Protein AF-A0A101U5H4-F1 (afdb_monomer_lite)

pLDDT: mean 86.36, std 14.33, range [46.84, 98.69]

Sequence (174 aa):
MNPDPKADEWEQALARAGLIAAADQPPALCTEAHWDYVGIRGVLAVVLQALAQQTGRTPEDVPLEVLQRHCERGPGHVRDLAVVLVGDSLAYSLDTDPAAPVPAAGDPARATWLWLTRLWPPEPPDDVDGLPPSRPRPRWDGMPRGIARGNPGAAVDLLPLSAADAATAAMNAM

Organism: NCBI:txid661399

Radius of gyration: 16.68 Å; chains: 1; bounding box: 46×33×50 Å

Foldseek 3Di:
DDPDVVVVLLVVLLVVLLVLLVLPDDPVQSDPQALLNLLLSLLSSLLLSLVCVVVVHGSVPQQLVNSLVQLVVALVSSLVSNCVQQNNVLSPDQDDEPPHDQDPPPRVNSSSSSQQRYFFAFDDPCDPVNDDDPDDCCTSNVHDYDFPPRHRGGSSRGCSNVSSVSSVSVVVVD

Structure (mmCIF, N/CA/C/O backbone):
data_AF-A0A101U5H4-F1
#
_entry.id   AF-A0A101U5H4-F1
#
loop_
_atom_site.group_PDB
_atom_site.id
_atom_site.type_symbol
_atom_site.label_atom_id
_atom_site.label_alt_id
_atom_site.label_comp_id
_atom_site.label_asym_id
_atom_site.label_entity_id
_atom_site.label_seq_id
_atom_site.pdbx_PDB_ins_code
_atom_site.Cartn_x
_atom_site.Cartn_y
_atom_site.Cartn_z
_atom_site.occupancy
_atom_site.B_iso_or_equiv
_atom_site.auth_seq_id
_atom_site.auth_comp_id
_atom_site.auth_asym_id
_atom_site.auth_atom_id
_atom_site.pdbx_PDB_model_num
ATOM 1 N N . MET A 1 1 ? -22.082 20.546 -2.844 1.00 46.84 1 MET A N 1
ATOM 2 C CA . MET A 1 1 ? -21.803 19.171 -3.295 1.00 46.84 1 MET A CA 1
ATOM 3 C C . MET A 1 1 ? -21.091 18.521 -2.131 1.00 46.84 1 MET A C 1
ATOM 5 O O . MET A 1 1 ? -20.026 19.006 -1.781 1.00 46.84 1 MET A O 1
ATOM 9 N N . ASN A 1 2 ? -21.742 17.592 -1.430 1.00 53.19 2 ASN A N 1
ATOM 10 C CA . ASN A 1 2 ? -21.077 16.893 -0.330 1.00 53.19 2 ASN A CA 1
ATOM 11 C C . ASN A 1 2 ? -20.027 15.958 -0.942 1.00 53.19 2 ASN A C 1
ATOM 13 O O . ASN A 1 2 ? -20.337 15.353 -1.974 1.00 53.19 2 ASN A O 1
ATOM 17 N N . PRO A 1 3 ? -18.814 15.884 -0.374 1.00 59.16 3 PRO A N 1
ATOM 18 C CA . PRO A 1 3 ? -17.837 14.895 -0.804 1.00 59.16 3 PRO A CA 1
ATOM 19 C C . PRO A 1 3 ? -18.420 13.486 -0.637 1.00 59.16 3 PRO A C 1
ATOM 21 O O . PRO A 1 3 ? -19.275 13.250 0.224 1.00 59.16 3 PRO A O 1
ATOM 24 N N . ASP A 1 4 ? -18.024 12.573 -1.524 1.00 70.06 4 ASP A N 1
ATOM 25 C CA . ASP A 1 4 ? -18.369 11.161 -1.386 1.00 70.06 4 ASP A CA 1
ATOM 26 C C . ASP A 1 4 ? -17.630 10.630 -0.147 1.00 70.06 4 ASP A C 1
ATOM 28 O O . ASP A 1 4 ? -16.399 10.642 -0.149 1.00 70.06 4 ASP A O 1
ATOM 32 N N . PRO A 1 5 ? -18.329 10.169 0.905 1.00 69.81 5 PRO A N 1
ATOM 33 C CA . PRO A 1 5 ? -17.686 9.710 2.136 1.00 69.81 5 PRO A CA 1
ATOM 34 C C . PRO A 1 5 ? -16.653 8.600 1.895 1.00 69.81 5 PRO A C 1
ATOM 36 O O . PRO A 1 5 ? -15.691 8.485 2.646 1.00 69.81 5 PRO A O 1
ATOM 39 N N . LYS A 1 6 ? -16.790 7.818 0.815 1.00 72.56 6 LYS A N 1
ATOM 40 C CA . LYS A 1 6 ? -15.790 6.807 0.442 1.00 72.56 6 LYS A CA 1
ATOM 41 C C . LYS A 1 6 ? -14.492 7.408 -0.096 1.00 72.56 6 LYS A C 1
ATOM 43 O O . LYS A 1 6 ? -13.433 6.809 0.082 1.00 72.56 6 LYS A O 1
ATOM 48 N N . ALA A 1 7 ? -14.570 8.552 -0.775 1.00 75.25 7 ALA A N 1
ATOM 49 C CA . ALA A 1 7 ? -13.388 9.264 -1.248 1.00 75.25 7 ALA A CA 1
ATOM 50 C C . ALA A 1 7 ? -12.599 9.821 -0.055 1.00 75.25 7 ALA A C 1
ATOM 52 O O . ALA A 1 7 ? -11.389 9.617 0.017 1.00 75.25 7 ALA A O 1
ATOM 53 N N . ASP A 1 8 ? -13.303 10.403 0.919 1.00 85.44 8 ASP A N 1
ATOM 54 C CA . ASP A 1 8 ? -12.698 10.945 2.139 1.00 85.44 8 ASP A CA 1
ATOM 55 C C . ASP A 1 8 ? -12.015 9.845 2.978 1.00 85.44 8 ASP A C 1
ATOM 57 O O . ASP A 1 8 ? -10.902 10.034 3.468 1.00 85.44 8 ASP A O 1
ATOM 61 N N . GLU A 1 9 ? -12.634 8.666 3.112 1.00 91.50 9 GLU A N 1
ATOM 62 C CA . GLU A 1 9 ? -12.026 7.519 3.807 1.00 91.50 9 GLU A CA 1
ATOM 63 C C . GLU A 1 9 ? -10.749 7.024 3.112 1.00 91.50 9 GLU A C 1
ATOM 65 O O . GLU A 1 9 ? -9.736 6.773 3.765 1.00 91.50 9 GLU A O 1
ATOM 70 N N . TRP A 1 10 ? -10.758 6.911 1.782 1.00 94.94 10 TRP A N 1
ATOM 71 C CA . TRP A 1 10 ? -9.568 6.485 1.047 1.00 94.94 10 TRP A CA 1
ATOM 72 C C . TRP A 1 10 ? -8.416 7.492 1.171 1.00 94.94 10 TRP A C 1
ATOM 74 O O . TRP A 1 10 ? -7.258 7.097 1.333 1.00 94.94 10 TRP A O 1
ATOM 84 N N . GLU A 1 11 ? -8.717 8.791 1.139 1.00 94.69 11 GLU A N 1
ATOM 85 C CA . GLU A 1 11 ? -7.726 9.841 1.380 1.00 94.69 11 GLU A CA 1
ATOM 86 C C . GLU A 1 11 ? -7.121 9.739 2.788 1.00 94.69 11 GLU A C 1
ATOM 88 O O . GLU A 1 11 ? -5.899 9.823 2.928 1.00 94.69 11 GLU A O 1
ATOM 93 N N . GLN A 1 12 ? -7.934 9.458 3.814 1.00 95.69 12 GLN A N 1
ATOM 94 C CA . GLN A 1 12 ? -7.447 9.198 5.177 1.00 95.69 12 GLN A CA 1
ATOM 95 C C . GLN A 1 12 ? -6.540 7.965 5.234 1.00 95.69 12 GLN A C 1
ATOM 97 O O . GLN A 1 12 ? -5.462 8.015 5.833 1.00 95.69 12 GLN A O 1
ATOM 102 N N . ALA A 1 13 ? -6.928 6.866 4.578 1.00 97.62 13 ALA A N 1
ATOM 103 C CA . ALA A 1 13 ? -6.110 5.659 4.507 1.00 97.62 13 ALA A CA 1
ATOM 104 C C . ALA A 1 13 ? -4.748 5.937 3.850 1.00 97.62 13 ALA A C 1
ATOM 106 O O . ALA A 1 13 ? -3.717 5.521 4.380 1.00 97.62 13 ALA A O 1
ATOM 107 N N . LEU A 1 14 ? -4.721 6.682 2.738 1.00 97.19 14 LEU A N 1
ATOM 108 C CA . LEU A 1 14 ? -3.481 7.065 2.057 1.00 97.19 14 LEU A CA 1
ATOM 109 C C . LEU A 1 14 ? -2.618 8.024 2.879 1.00 97.19 14 LEU A C 1
ATOM 111 O O . LEU A 1 14 ? -1.394 7.871 2.886 1.00 97.19 14 LEU A O 1
ATOM 115 N N . ALA A 1 15 ? -3.225 9.007 3.547 1.00 96.81 15 ALA A N 1
ATOM 116 C CA . ALA A 1 15 ? -2.513 9.959 4.392 1.00 96.81 15 ALA A CA 1
ATOM 117 C C . ALA A 1 15 ? -1.851 9.240 5.572 1.00 96.81 15 ALA A C 1
ATOM 119 O O . ALA A 1 15 ? -0.646 9.381 5.796 1.00 96.81 15 ALA A O 1
ATOM 120 N N . ARG A 1 16 ? -2.609 8.385 6.269 1.00 97.94 16 ARG A N 1
ATOM 121 C CA . ARG A 1 16 ? -2.087 7.575 7.370 1.00 97.94 16 ARG A CA 1
ATOM 122 C C . ARG A 1 16 ? -1.011 6.600 6.905 1.00 97.94 16 ARG A C 1
ATOM 124 O O . ARG A 1 16 ? 0.030 6.489 7.547 1.00 97.94 16 ARG A O 1
ATOM 131 N N . ALA A 1 17 ? -1.227 5.929 5.777 1.00 98.44 17 ALA A N 1
ATOM 132 C CA . ALA A 1 17 ? -0.225 5.061 5.175 1.00 98.44 17 ALA A CA 1
ATOM 133 C C . ALA A 1 17 ? 1.072 5.810 4.844 1.00 98.44 17 ALA A C 1
ATOM 135 O O . ALA A 1 17 ? 2.147 5.246 5.008 1.00 98.44 17 ALA A O 1
ATOM 136 N N . GLY A 1 18 ? 0.988 7.073 4.411 1.00 98.00 18 GLY A N 1
ATOM 137 C CA . GLY A 1 18 ? 2.159 7.915 4.154 1.00 98.00 18 GLY A CA 1
ATOM 138 C C . GLY A 1 18 ? 2.968 8.194 5.420 1.00 98.00 18 GLY A C 1
ATOM 139 O O . GLY A 1 18 ? 4.188 8.047 5.406 1.00 98.00 18 GLY A O 1
ATOM 140 N N . LEU A 1 19 ? 2.294 8.515 6.529 1.00 97.69 19 LEU A N 1
ATOM 141 C CA . LEU A 1 19 ? 2.945 8.703 7.831 1.00 97.69 19 LEU A CA 1
ATOM 142 C C . LEU A 1 19 ? 3.649 7.425 8.307 1.00 97.69 19 LEU A C 1
ATOM 144 O O . LEU A 1 19 ? 4.780 7.489 8.779 1.00 97.69 19 LEU A O 1
ATOM 148 N N . ILE A 1 20 ? 3.000 6.268 8.145 1.00 98.38 20 ILE A N 1
ATOM 149 C CA . ILE A 1 20 ? 3.560 4.970 8.543 1.00 98.38 20 ILE A CA 1
ATOM 150 C C . ILE A 1 20 ? 4.740 4.585 7.642 1.00 98.38 20 ILE A C 1
ATOM 152 O O . ILE A 1 20 ? 5.799 4.228 8.145 1.00 98.38 20 ILE A O 1
ATOM 156 N N . ALA A 1 21 ? 4.597 4.703 6.318 1.00 97.81 21 ALA A N 1
ATOM 157 C CA . ALA A 1 21 ? 5.663 4.404 5.360 1.00 97.81 21 ALA A CA 1
ATOM 158 C C . ALA A 1 21 ? 6.914 5.265 5.595 1.00 97.81 21 ALA A C 1
ATOM 160 O O . ALA A 1 21 ? 8.036 4.785 5.445 1.00 97.81 21 ALA A O 1
ATOM 161 N N . ALA A 1 22 ? 6.727 6.528 5.987 1.00 97.06 22 ALA A N 1
ATOM 162 C CA . ALA A 1 22 ? 7.824 7.443 6.275 1.00 97.06 22 ALA A CA 1
ATOM 163 C C . ALA A 1 22 ? 8.597 7.104 7.563 1.00 97.06 22 ALA A C 1
ATOM 165 O O . ALA A 1 22 ? 9.711 7.594 7.727 1.00 97.06 22 ALA A O 1
ATOM 166 N N . ALA A 1 23 ? 8.048 6.281 8.466 1.00 96.56 23 ALA A N 1
ATOM 167 C CA . ALA A 1 23 ? 8.693 5.957 9.741 1.00 96.56 23 ALA A CA 1
ATOM 168 C C . ALA A 1 23 ? 9.973 5.113 9.583 1.00 96.56 23 ALA A C 1
ATOM 170 O O . ALA A 1 23 ? 10.867 5.203 10.421 1.00 96.56 23 ALA A O 1
ATOM 171 N N . ASP A 1 24 ? 10.072 4.324 8.510 1.00 92.31 24 ASP A N 1
ATOM 172 C CA . ASP A 1 24 ? 11.206 3.426 8.232 1.00 92.31 24 ASP A CA 1
ATOM 173 C C . ASP A 1 24 ? 12.111 3.929 7.090 1.00 92.31 24 ASP A C 1
ATOM 175 O O . ASP A 1 24 ? 13.060 3.265 6.677 1.00 92.31 24 ASP A O 1
ATOM 179 N N . GLN A 1 25 ? 11.842 5.124 6.550 1.00 89.69 25 GLN A N 1
ATOM 180 C CA . GLN A 1 25 ? 12.557 5.649 5.386 1.00 89.69 25 GLN A CA 1
ATOM 181 C C . GLN A 1 25 ? 13.200 7.020 5.643 1.00 89.69 25 GLN A C 1
ATOM 183 O O . GLN A 1 25 ? 12.625 7.876 6.315 1.00 89.69 25 GLN A O 1
ATOM 188 N N . PRO A 1 26 ? 14.388 7.293 5.065 1.00 92.06 26 PRO A N 1
ATOM 189 C CA . PRO A 1 26 ? 14.948 8.638 5.040 1.00 92.06 26 PRO A CA 1
ATOM 190 C C . PRO A 1 26 ? 13.981 9.631 4.372 1.00 92.06 26 PRO A C 1
ATOM 192 O O . PRO A 1 26 ? 13.470 9.321 3.294 1.00 92.06 26 PRO A O 1
ATOM 195 N N . PRO A 1 27 ? 13.817 10.867 4.890 1.00 92.56 27 PRO A N 1
ATOM 196 C CA . PRO A 1 27 ? 12.873 11.844 4.332 1.00 92.56 27 PRO A CA 1
ATOM 197 C C . PRO A 1 27 ? 13.044 12.133 2.832 1.00 92.56 27 PRO A C 1
ATOM 199 O O . PRO A 1 27 ? 12.075 12.441 2.146 1.00 92.56 27 PRO A O 1
ATOM 202 N N . ALA A 1 28 ? 14.267 12.012 2.303 1.00 91.38 28 ALA A N 1
ATOM 203 C CA . ALA A 1 28 ? 14.554 12.202 0.880 1.00 91.38 28 ALA A CA 1
ATOM 204 C C . ALA A 1 28 ? 13.908 11.138 -0.033 1.00 91.38 28 ALA A C 1
ATOM 206 O O . ALA A 1 28 ? 13.719 11.398 -1.221 1.00 91.38 28 ALA A O 1
ATOM 207 N N . LEU A 1 29 ? 13.585 9.959 0.510 1.00 91.50 29 LEU A N 1
ATOM 208 C CA . LEU A 1 29 ? 12.941 8.859 -0.212 1.00 91.50 29 LEU A CA 1
ATOM 209 C C . LEU A 1 29 ? 11.410 8.878 -0.073 1.00 91.50 29 LEU A C 1
ATOM 211 O O . LEU A 1 29 ? 10.728 8.255 -0.879 1.00 91.50 29 LEU A O 1
ATOM 215 N N . CYS A 1 30 ? 10.863 9.637 0.882 1.00 94.25 30 CYS A N 1
ATOM 216 C CA . CYS A 1 30 ? 9.427 9.722 1.164 1.00 94.25 30 CYS A CA 1
ATOM 217 C C . CYS A 1 30 ? 8.681 10.624 0.164 1.00 94.25 30 CYS A C 1
ATOM 219 O O . CYS A 1 30 ? 8.091 11.640 0.540 1.00 94.25 30 CYS A O 1
ATOM 221 N N . THR A 1 31 ? 8.750 10.308 -1.131 1.00 94.12 31 THR A N 1
ATOM 222 C CA . THR A 1 31 ? 8.158 11.124 -2.200 1.00 94.12 31 THR A CA 1
ATOM 223 C C . THR A 1 31 ? 7.476 10.274 -3.268 1.00 94.12 31 THR A C 1
ATOM 225 O O . THR A 1 31 ? 7.873 9.142 -3.529 1.00 94.12 31 THR A O 1
ATOM 228 N N . GLU A 1 32 ? 6.501 10.859 -3.973 1.00 92.56 32 GLU A N 1
ATOM 229 C CA . GLU A 1 32 ? 5.822 10.225 -5.122 1.00 92.56 32 GLU A CA 1
ATOM 230 C C . GLU A 1 32 ? 6.750 9.970 -6.326 1.00 92.56 32 GLU A C 1
ATOM 232 O O . GLU A 1 32 ? 6.327 9.419 -7.337 1.00 92.56 32 GLU A O 1
ATOM 237 N N . ALA A 1 33 ? 8.020 10.377 -6.235 1.00 91.56 33 ALA A N 1
ATOM 238 C CA . ALA A 1 33 ? 9.042 10.052 -7.219 1.00 91.56 33 ALA A CA 1
ATOM 239 C C . ALA A 1 33 ? 9.754 8.723 -6.917 1.00 91.56 33 ALA A C 1
ATOM 241 O O . ALA A 1 33 ? 10.512 8.264 -7.763 1.00 91.56 33 ALA A O 1
ATOM 242 N N . HIS A 1 34 ? 9.548 8.102 -5.750 1.00 92.31 34 HIS A N 1
ATOM 243 C CA . HIS A 1 34 ? 10.225 6.864 -5.359 1.00 92.31 34 HIS A CA 1
ATOM 244 C C . HIS A 1 34 ? 9.269 5.675 -5.346 1.00 92.31 34 HIS A C 1
ATOM 246 O O . HIS A 1 34 ? 8.281 5.656 -4.613 1.00 92.31 34 HIS A O 1
ATOM 252 N N . TRP A 1 35 ? 9.618 4.637 -6.106 1.00 93.88 35 TRP A N 1
ATOM 253 C CA . TRP A 1 35 ? 8.772 3.458 -6.274 1.00 93.88 35 TRP A CA 1
ATOM 254 C C . TRP A 1 35 ? 8.541 2.724 -4.951 1.00 93.88 35 TRP A C 1
ATOM 256 O O . TRP A 1 35 ? 7.419 2.317 -4.665 1.00 93.88 35 TRP A O 1
ATOM 266 N N . ASP A 1 36 ? 9.590 2.585 -4.131 1.00 95.00 36 ASP A N 1
ATOM 267 C CA . ASP A 1 36 ? 9.515 1.869 -2.852 1.00 95.00 36 ASP A CA 1
ATOM 268 C C . ASP A 1 36 ? 8.528 2.556 -1.897 1.00 95.00 36 ASP A C 1
ATOM 270 O O . ASP A 1 36 ? 7.673 1.895 -1.310 1.00 95.00 36 ASP A O 1
ATOM 274 N N . TYR A 1 37 ? 8.597 3.888 -1.791 1.00 96.56 37 TYR A N 1
ATOM 275 C CA . TYR A 1 37 ? 7.684 4.674 -0.962 1.00 96.56 37 TYR A CA 1
ATOM 276 C C . TYR A 1 37 ? 6.241 4.577 -1.465 1.00 96.56 37 TYR A C 1
ATOM 278 O O . TYR A 1 37 ? 5.342 4.256 -0.689 1.00 96.56 37 TYR A O 1
ATOM 286 N N . VAL A 1 38 ? 6.018 4.791 -2.768 1.00 96.19 38 VAL A N 1
ATOM 287 C CA . VAL A 1 38 ? 4.683 4.694 -3.385 1.00 96.19 38 VAL A CA 1
ATOM 288 C C . VAL A 1 38 ? 4.089 3.299 -3.181 1.00 96.19 38 VAL A C 1
ATOM 290 O O . VAL A 1 38 ? 2.919 3.170 -2.818 1.00 96.19 38 VAL A O 1
ATOM 293 N N . GLY A 1 39 ? 4.894 2.250 -3.354 1.00 96.31 39 GLY A N 1
ATOM 294 C CA . GLY A 1 39 ? 4.452 0.872 -3.191 1.00 96.31 39 GLY A CA 1
ATOM 295 C C . GLY A 1 39 ? 4.151 0.488 -1.745 1.00 96.31 39 GLY A C 1
ATOM 296 O O . GLY A 1 39 ? 3.090 -0.080 -1.491 1.00 96.31 39 GLY A O 1
ATOM 297 N N . ILE A 1 40 ? 5.019 0.835 -0.790 1.00 98.25 40 ILE A N 1
ATOM 298 C CA . ILE A 1 40 ? 4.781 0.565 0.638 1.00 98.25 40 ILE A CA 1
ATOM 299 C C . ILE A 1 40 ? 3.545 1.333 1.116 1.00 98.25 40 ILE A C 1
ATOM 301 O O . ILE A 1 40 ? 2.644 0.737 1.710 1.00 98.25 40 ILE A O 1
ATOM 305 N N . ARG A 1 41 ? 3.443 2.627 0.782 1.00 98.25 41 ARG A N 1
ATOM 306 C CA . ARG A 1 41 ? 2.272 3.460 1.087 1.00 98.25 41 ARG A CA 1
ATOM 307 C C . ARG A 1 41 ? 0.993 2.879 0.484 1.00 98.25 41 ARG A C 1
ATOM 309 O O . ARG A 1 41 ? -0.026 2.813 1.164 1.00 98.25 41 ARG A O 1
ATOM 316 N N . GLY A 1 42 ? 1.038 2.421 -0.765 1.00 97.88 42 GLY A N 1
ATOM 317 C CA . GLY A 1 42 ? -0.105 1.794 -1.424 1.00 97.88 42 GLY A CA 1
ATOM 318 C C . GLY A 1 42 ? -0.559 0.506 -0.731 1.00 97.88 42 GLY A C 1
ATOM 319 O O . GLY A 1 42 ? -1.752 0.345 -0.474 1.00 97.88 42 GLY A O 1
ATOM 320 N N . VAL A 1 43 ? 0.372 -0.395 -0.389 1.00 98.38 43 VAL A N 1
ATOM 321 C CA . VAL A 1 43 ? 0.056 -1.639 0.340 1.00 98.38 43 VAL A CA 1
ATOM 322 C C . VAL A 1 43 ? -0.572 -1.327 1.698 1.00 98.38 43 VAL A C 1
ATOM 324 O O . VAL A 1 43 ? -1.621 -1.880 2.027 1.00 98.38 43 VAL A O 1
ATOM 327 N N . LEU A 1 44 ? 0.022 -0.407 2.462 1.00 98.69 44 LEU A N 1
ATOM 328 C CA . LEU A 1 44 ? -0.505 0.017 3.759 1.00 98.69 44 LEU A CA 1
ATOM 329 C C . LEU A 1 44 ? -1.916 0.604 3.635 1.00 98.69 44 LEU A C 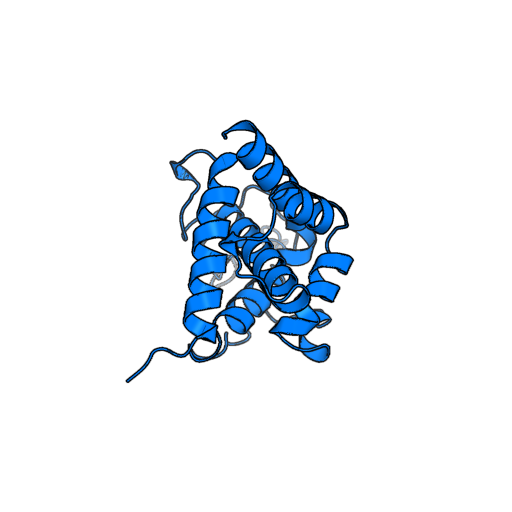1
ATOM 331 O O . LEU A 1 44 ? -2.789 0.239 4.416 1.00 98.69 44 LEU A O 1
ATOM 335 N N . ALA A 1 45 ? -2.163 1.461 2.640 1.00 98.50 45 ALA A N 1
ATOM 336 C CA . ALA A 1 45 ? -3.473 2.075 2.422 1.00 98.50 45 ALA A CA 1
ATOM 337 C C . ALA A 1 45 ? -4.558 1.036 2.100 1.00 98.50 45 ALA A C 1
ATOM 339 O O . ALA A 1 45 ? -5.655 1.101 2.652 1.00 98.50 45 ALA A O 1
ATOM 340 N N . VAL A 1 46 ? -4.243 0.039 1.265 1.00 98.31 46 VAL A N 1
ATOM 341 C CA . VAL A 1 46 ? -5.157 -1.074 0.956 1.00 98.31 46 VAL A CA 1
ATOM 342 C C . VAL A 1 46 ? -5.505 -1.861 2.217 1.00 98.31 46 VAL A C 1
ATOM 344 O O . VAL A 1 46 ? -6.681 -2.103 2.483 1.00 98.31 46 VAL A O 1
ATOM 347 N N . VAL A 1 47 ? -4.502 -2.239 3.015 1.00 98.50 47 VAL A N 1
ATOM 348 C CA . VAL A 1 47 ? -4.730 -3.017 4.242 1.00 98.50 47 VAL A CA 1
ATOM 349 C C . VAL A 1 47 ? -5.513 -2.196 5.269 1.00 98.50 47 VAL A C 1
ATOM 351 O O . VAL A 1 47 ? -6.490 -2.698 5.820 1.00 98.50 47 VAL A O 1
ATOM 354 N N . LEU A 1 48 ? -5.151 -0.928 5.488 1.00 98.50 48 LEU A N 1
ATOM 355 C CA . LEU A 1 48 ? -5.869 -0.015 6.382 1.00 98.50 48 LEU A CA 1
ATOM 356 C C . LEU A 1 48 ? -7.341 0.121 5.990 1.00 98.50 48 LEU A C 1
ATOM 358 O O . LEU A 1 48 ? -8.213 -0.096 6.830 1.00 98.50 48 LEU A O 1
ATOM 362 N N . GLN A 1 49 ? -7.620 0.432 4.723 1.00 97.81 49 GLN A N 1
ATOM 363 C CA . GLN A 1 49 ? -8.987 0.629 4.250 1.00 97.81 49 GLN A CA 1
ATOM 364 C C . GLN A 1 49 ? -9.807 -0.665 4.333 1.00 97.81 49 GLN A C 1
ATOM 366 O O . GLN A 1 49 ? -10.957 -0.642 4.770 1.00 97.81 49 GLN A O 1
ATOM 371 N N . ALA A 1 50 ? -9.226 -1.808 3.959 1.00 97.25 50 ALA A N 1
ATOM 372 C CA . ALA A 1 50 ? -9.913 -3.093 4.051 1.00 97.25 50 ALA A CA 1
ATOM 373 C C . ALA A 1 50 ? -10.266 -3.448 5.506 1.00 97.25 50 ALA A C 1
ATOM 375 O O . ALA A 1 50 ? -11.393 -3.857 5.787 1.00 97.25 50 ALA A O 1
ATOM 376 N N . LEU A 1 51 ? -9.337 -3.247 6.446 1.00 97.75 51 LEU A N 1
ATOM 377 C CA . LEU A 1 51 ? -9.574 -3.499 7.870 1.00 97.75 51 LEU A CA 1
ATOM 378 C C . LEU A 1 51 ? -10.602 -2.532 8.466 1.00 97.75 51 LEU A C 1
ATOM 380 O O . LEU A 1 51 ? -11.461 -2.958 9.241 1.00 97.75 51 LEU A O 1
ATOM 384 N N . ALA A 1 52 ? -10.545 -1.255 8.086 1.00 96.75 52 ALA A N 1
ATOM 385 C CA . ALA A 1 52 ? -11.521 -0.243 8.475 1.00 96.75 52 ALA A CA 1
ATOM 386 C C . ALA A 1 52 ? -12.941 -0.675 8.069 1.00 96.75 52 ALA A C 1
ATOM 388 O O . ALA A 1 52 ? -13.825 -0.783 8.921 1.00 96.75 52 ALA A O 1
ATOM 389 N N . GLN A 1 53 ? -13.133 -1.074 6.806 1.00 95.38 53 GLN A N 1
ATOM 390 C CA . GLN A 1 53 ? -14.429 -1.541 6.306 1.00 95.38 53 GLN A CA 1
ATOM 391 C C . GLN A 1 53 ? -14.901 -2.840 6.971 1.00 95.38 53 GLN A C 1
ATOM 393 O O . GLN A 1 53 ? -16.066 -2.946 7.350 1.00 95.38 53 GLN A O 1
ATOM 398 N N . GLN A 1 54 ? -14.011 -3.817 7.171 1.00 95.06 54 GLN A N 1
ATOM 399 C CA . GLN A 1 54 ? -14.357 -5.088 7.823 1.00 95.06 54 GLN A CA 1
ATOM 400 C C . GLN A 1 54 ? -14.758 -4.922 9.293 1.00 95.06 54 GLN A C 1
ATOM 402 O O . GLN A 1 54 ? -15.537 -5.720 9.815 1.00 95.06 54 GLN A O 1
ATOM 407 N N . THR A 1 55 ? -14.222 -3.907 9.972 1.00 94.12 55 THR A N 1
ATOM 408 C CA . THR A 1 55 ? -14.455 -3.677 11.405 1.00 94.12 55 THR A CA 1
ATOM 409 C C . THR A 1 55 ? -15.434 -2.541 11.697 1.00 94.12 55 THR A C 1
ATOM 411 O O . THR A 1 55 ? -15.733 -2.299 12.867 1.00 94.12 55 THR A O 1
ATOM 414 N N . GLY A 1 56 ? -15.951 -1.862 10.666 1.00 93.25 56 GLY A N 1
ATOM 415 C CA . GLY A 1 56 ? -16.824 -0.695 10.821 1.00 93.25 56 GLY A CA 1
ATOM 416 C C . GLY A 1 56 ? -16.128 0.483 11.510 1.00 93.25 56 GLY A C 1
ATOM 417 O O . GLY A 1 56 ? -16.752 1.181 12.306 1.00 93.25 56 GLY A O 1
ATOM 418 N N . ARG A 1 57 ? -14.828 0.657 11.258 1.00 93.00 57 ARG A N 1
ATOM 419 C CA . ARG A 1 57 ? -13.967 1.705 11.826 1.00 93.00 57 ARG A CA 1
ATOM 420 C C . ARG A 1 57 ? -13.493 2.663 10.741 1.00 93.00 57 ARG A C 1
ATOM 422 O O . ARG A 1 57 ? -13.627 2.363 9.559 1.00 93.00 57 ARG A O 1
ATOM 429 N N . THR A 1 58 ? -12.887 3.778 11.140 1.00 94.94 58 THR A N 1
ATOM 430 C CA . THR A 1 58 ? -12.128 4.618 10.207 1.00 94.94 58 THR A CA 1
ATOM 431 C C . THR A 1 58 ? -10.723 4.045 9.985 1.00 94.94 58 THR A C 1
ATOM 433 O O . THR A 1 58 ? -10.212 3.307 10.840 1.00 94.94 58 THR A O 1
ATOM 436 N N . PRO A 1 59 ? -10.049 4.394 8.874 1.00 96.06 59 PRO A N 1
ATOM 437 C CA . PRO A 1 59 ? -8.657 4.027 8.663 1.00 96.06 59 PRO A CA 1
ATOM 438 C C . PRO A 1 59 ? -7.721 4.522 9.758 1.00 96.06 59 PRO A C 1
ATOM 440 O O . PRO A 1 59 ? -6.685 3.900 9.925 1.00 96.06 59 PRO A O 1
ATOM 443 N N . GLU A 1 60 ? -8.051 5.577 10.511 1.00 95.69 60 GLU A N 1
ATOM 444 C CA . GLU A 1 60 ? -7.247 6.090 11.633 1.00 95.69 60 GLU A CA 1
ATOM 445 C C . GLU A 1 60 ? -7.351 5.232 12.902 1.00 95.69 60 GLU A C 1
ATOM 447 O O . GLU A 1 60 ? -6.382 5.113 13.651 1.00 95.69 60 GLU A O 1
ATOM 452 N N . ASP A 1 61 ? -8.474 4.539 13.091 1.00 96.19 61 ASP A N 1
ATOM 453 C CA . ASP A 1 61 ? -8.757 3.727 14.283 1.00 96.19 61 ASP A CA 1
ATOM 454 C C . ASP A 1 61 ? -8.216 2.285 14.201 1.00 96.19 61 ASP A C 1
ATOM 456 O O . ASP A 1 61 ? -8.398 1.476 15.123 1.00 96.19 61 ASP A O 1
ATOM 460 N N . VAL A 1 62 ? -7.587 1.908 13.083 1.00 97.50 62 VAL A N 1
ATOM 461 C CA . VAL A 1 62 ? -6.957 0.587 12.925 1.00 97.50 62 VAL A CA 1
ATOM 462 C C . VAL A 1 62 ? -5.669 0.542 13.767 1.00 97.50 62 VAL A C 1
ATOM 464 O O . VAL A 1 62 ? -4.774 1.349 13.525 1.00 97.50 62 VAL A O 1
ATOM 467 N N . PRO A 1 63 ? -5.504 -0.363 14.746 1.00 97.94 63 PRO A N 1
ATOM 468 C CA . PRO A 1 63 ? -4.268 -0.418 15.533 1.00 97.94 63 PRO A CA 1
ATOM 469 C C . PRO A 1 63 ? -3.052 -0.801 14.677 1.00 97.94 63 PRO A C 1
ATOM 471 O O . PRO A 1 63 ? -3.176 -1.625 13.765 1.00 97.94 63 PRO A O 1
ATOM 474 N N . LEU A 1 64 ? -1.875 -0.244 14.980 1.00 98.00 64 LEU A N 1
ATOM 475 C CA . LEU A 1 64 ? -0.651 -0.521 14.216 1.00 98.00 64 LEU A CA 1
ATOM 476 C C . LEU A 1 64 ? -0.224 -1.992 14.331 1.00 98.00 64 LEU A C 1
ATOM 478 O O . LEU A 1 64 ? 0.198 -2.574 13.338 1.00 98.00 64 LEU A O 1
ATOM 482 N N . GLU A 1 65 ? -0.429 -2.630 15.485 1.00 98.12 65 GLU A N 1
ATOM 483 C CA . GLU A 1 65 ? -0.148 -4.055 15.710 1.00 98.12 65 GLU A CA 1
ATOM 484 C C . GLU A 1 65 ? -1.047 -4.952 14.850 1.00 98.12 65 GLU A C 1
ATOM 486 O O . GLU A 1 65 ? -0.661 -6.046 14.436 1.00 98.12 65 GLU A O 1
ATOM 491 N N . VAL A 1 66 ? -2.282 -4.507 14.599 1.00 98.12 66 VAL A N 1
ATOM 492 C CA . VAL A 1 66 ? -3.222 -5.221 13.731 1.00 98.12 66 VAL A CA 1
ATOM 493 C C . VAL A 1 66 ? -2.770 -5.074 12.280 1.00 98.12 66 VAL A C 1
ATOM 495 O O . VAL A 1 66 ? -2.643 -6.080 11.584 1.00 98.12 66 VAL A O 1
ATOM 498 N N . LEU A 1 67 ? -2.469 -3.848 11.843 1.00 98.06 67 LEU A N 1
ATOM 499 C CA . LEU A 1 67 ? -1.936 -3.566 10.507 1.00 98.06 67 LEU A CA 1
ATOM 500 C C . LEU A 1 67 ? -0.666 -4.3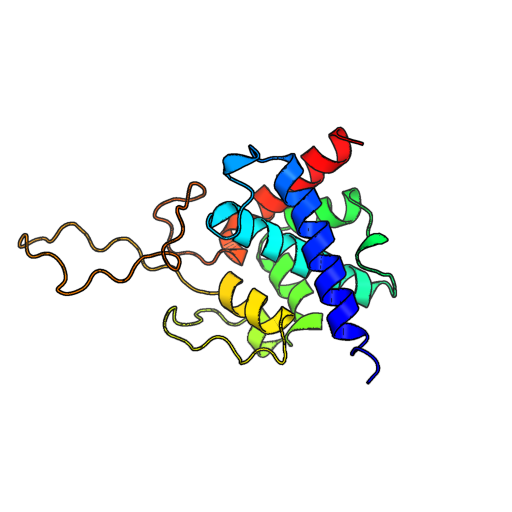81 10.214 1.00 98.06 67 LEU A C 1
ATOM 502 O O . LEU A 1 67 ? -0.624 -5.105 9.220 1.00 98.06 67 LEU A O 1
ATOM 506 N N . GLN A 1 68 ? 0.319 -4.317 11.112 1.00 98.50 68 GLN A N 1
ATOM 507 C CA . GLN A 1 68 ? 1.591 -5.034 11.029 1.00 98.50 68 GLN A CA 1
ATOM 508 C C . GLN A 1 68 ? 1.369 -6.541 10.853 1.00 98.50 68 GLN A C 1
ATOM 510 O O . GLN A 1 68 ? 1.818 -7.112 9.858 1.00 98.50 68 GLN A O 1
ATOM 515 N N . ARG A 1 69 ? 0.572 -7.170 11.726 1.00 98.44 69 ARG A N 1
ATOM 516 C CA . ARG A 1 69 ? 0.257 -8.604 11.639 1.00 98.44 69 ARG A CA 1
ATOM 517 C C . ARG A 1 69 ? -0.387 -8.989 10.308 1.00 98.44 69 ARG A C 1
ATOM 519 O O . ARG A 1 69 ? -0.140 -10.078 9.796 1.00 98.44 69 ARG A O 1
ATOM 526 N N . HIS A 1 70 ? -1.250 -8.139 9.750 1.00 98.31 70 HIS A N 1
ATOM 527 C CA . HIS A 1 70 ? -1.880 -8.413 8.458 1.00 98.31 70 HIS A CA 1
ATOM 528 C C . HIS A 1 70 ? -0.891 -8.307 7.293 1.00 98.31 70 HIS A C 1
ATOM 530 O O . HIS A 1 70 ? -0.952 -9.137 6.386 1.00 98.31 70 HIS A O 1
ATOM 536 N N . CYS A 1 71 ? 0.044 -7.359 7.335 1.00 98.31 71 CYS A N 1
ATOM 537 C CA . CYS A 1 71 ? 1.118 -7.240 6.351 1.00 98.31 71 CYS A CA 1
ATOM 538 C C . CYS A 1 71 ? 2.110 -8.422 6.416 1.00 98.31 71 CYS A C 1
ATOM 540 O O . CYS A 1 71 ? 2.488 -8.959 5.374 1.00 98.31 71 CYS A O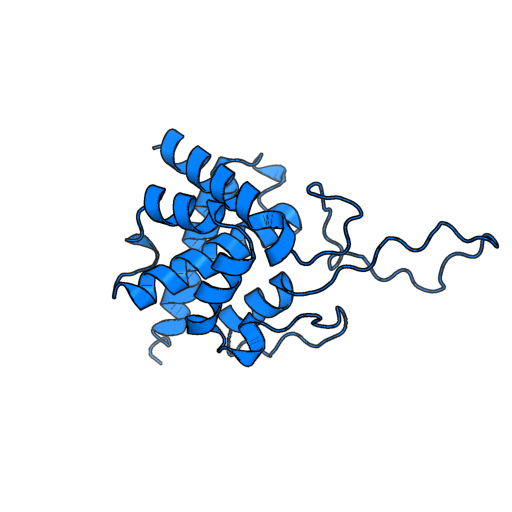 1
ATOM 542 N N . GLU A 1 72 ? 2.455 -8.910 7.615 1.00 98.31 72 GLU A N 1
ATOM 543 C CA . GLU A 1 72 ? 3.361 -10.06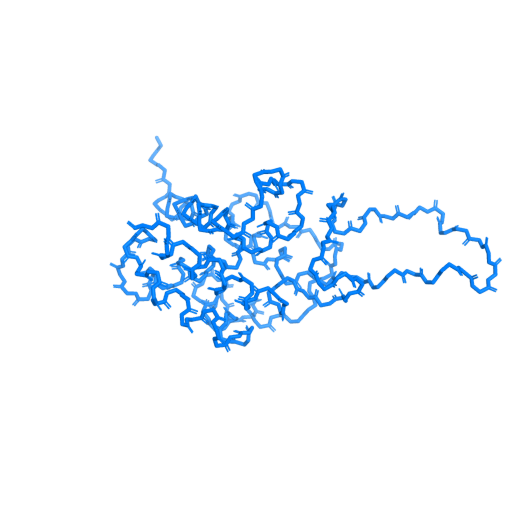2 7.810 1.00 98.31 72 GLU A CA 1
ATOM 544 C C . GLU A 1 72 ? 2.836 -11.378 7.230 1.00 98.31 72 GLU A C 1
ATOM 546 O O . GLU A 1 72 ? 3.613 -12.262 6.868 1.00 98.31 72 GLU A O 1
ATOM 551 N N . ARG A 1 73 ? 1.512 -11.517 7.096 1.00 98.12 73 ARG A N 1
ATOM 552 C CA . ARG A 1 73 ? 0.896 -12.692 6.458 1.00 98.12 73 ARG A CA 1
ATOM 553 C C . ARG A 1 73 ? 1.178 -12.775 4.957 1.00 98.12 73 ARG A C 1
ATOM 555 O O . ARG A 1 73 ? 0.864 -13.793 4.339 1.00 98.12 73 ARG A O 1
ATOM 562 N N . GLY A 1 74 ? 1.783 -11.738 4.384 1.00 96.44 74 GLY A N 1
ATOM 563 C CA . GLY A 1 74 ? 2.316 -11.755 3.037 1.00 96.44 74 GLY A CA 1
ATOM 564 C C . GLY A 1 74 ? 1.279 -11.464 1.949 1.00 96.44 74 GLY A C 1
ATOM 565 O O . GLY A 1 74 ? 0.131 -11.104 2.222 1.00 96.44 74 GLY A O 1
ATOM 566 N N . PRO A 1 75 ? 1.687 -11.609 0.680 1.00 95.50 75 PRO A N 1
ATOM 567 C CA . PRO A 1 75 ? 0.966 -11.043 -0.457 1.00 95.50 75 PRO A CA 1
ATOM 568 C C . PRO A 1 75 ? -0.390 -11.692 -0.731 1.00 95.50 75 PRO A C 1
ATOM 570 O O . PRO A 1 75 ? -1.336 -10.990 -1.080 1.00 95.50 75 PRO A O 1
ATOM 573 N N . GLY A 1 76 ? -0.523 -13.006 -0.516 1.00 96.00 76 GLY A N 1
ATOM 574 C CA . GLY A 1 76 ? -1.812 -13.693 -0.652 1.00 96.00 76 GLY A CA 1
ATOM 575 C C . GLY A 1 76 ? -2.870 -13.101 0.280 1.00 96.00 76 GLY A C 1
ATOM 576 O O . GLY A 1 76 ? -3.957 -12.754 -0.164 1.00 96.00 76 GLY A O 1
ATOM 577 N N . HIS A 1 77 ? -2.505 -12.857 1.542 1.00 97.62 77 HIS A N 1
ATOM 578 C CA . HIS A 1 77 ? -3.416 -12.259 2.519 1.00 97.62 77 HIS A CA 1
ATOM 579 C C . HIS A 1 77 ? -3.771 -10.800 2.181 1.00 97.62 77 HIS A C 1
ATOM 581 O O . HIS A 1 77 ? -4.907 -10.374 2.379 1.00 97.62 77 HIS A O 1
ATOM 587 N N . VAL A 1 78 ? -2.827 -10.020 1.642 1.00 97.44 78 VAL A N 1
ATOM 588 C CA . VAL A 1 78 ? -3.111 -8.648 1.175 1.00 97.44 78 VAL A CA 1
ATOM 589 C C . VAL A 1 78 ? -4.097 -8.655 -0.001 1.00 97.44 78 VAL A C 1
ATOM 591 O O . VAL A 1 78 ? -5.003 -7.823 -0.036 1.00 97.44 78 VAL A O 1
ATOM 594 N N . ARG A 1 79 ? -3.973 -9.611 -0.930 1.00 96.38 79 ARG A N 1
ATOM 595 C CA . ARG A 1 79 ? -4.941 -9.812 -2.022 1.00 96.38 79 ARG A CA 1
ATOM 596 C C . ARG A 1 79 ? -6.323 -10.197 -1.486 1.00 96.38 79 ARG A C 1
ATOM 598 O O . ARG A 1 79 ? -7.302 -9.589 -1.909 1.00 96.38 79 ARG A O 1
ATOM 605 N N . ASP A 1 80 ? -6.403 -11.092 -0.500 1.00 97.19 80 ASP A N 1
ATOM 606 C CA . ASP A 1 80 ? -7.674 -11.457 0.146 1.00 97.19 80 ASP A CA 1
ATOM 607 C C . ASP A 1 80 ? -8.375 -10.233 0.764 1.00 97.19 80 ASP A C 1
ATOM 609 O O . ASP A 1 80 ? -9.587 -10.060 0.635 1.00 97.19 80 ASP A O 1
ATOM 613 N N . LEU A 1 81 ? -7.617 -9.343 1.415 1.00 97.44 81 LEU A N 1
ATOM 614 C CA . LEU A 1 81 ? -8.153 -8.095 1.969 1.00 97.44 81 LEU A CA 1
ATOM 615 C C . LEU A 1 81 ? -8.648 -7.137 0.876 1.00 97.44 81 LEU A C 1
ATOM 617 O O . LEU A 1 81 ? -9.693 -6.502 1.039 1.00 97.44 81 LEU A O 1
ATOM 621 N N . ALA A 1 82 ? -7.929 -7.049 -0.245 1.00 96.00 82 ALA A N 1
ATOM 622 C CA . ALA A 1 82 ? -8.268 -6.158 -1.349 1.00 96.00 82 ALA A CA 1
ATOM 623 C C . ALA A 1 82 ? -9.609 -6.499 -2.021 1.00 96.00 82 ALA A C 1
ATOM 625 O O . ALA A 1 82 ? -10.222 -5.610 -2.611 1.00 96.00 82 ALA A O 1
ATOM 626 N N . VAL A 1 83 ? -10.111 -7.736 -1.887 1.00 95.62 83 VAL A N 1
ATOM 627 C CA . VAL A 1 83 ? -11.434 -8.159 -2.391 1.00 95.62 83 VAL A CA 1
ATOM 628 C C . VAL A 1 83 ? -12.539 -7.186 -1.985 1.00 95.62 83 VAL A C 1
ATOM 630 O O . VAL A 1 83 ? -13.391 -6.848 -2.805 1.00 95.62 83 VAL A O 1
ATOM 633 N N . VAL A 1 84 ? -12.508 -6.690 -0.745 1.00 93.94 84 VAL A N 1
ATOM 634 C CA . VAL A 1 84 ? -13.528 -5.766 -0.224 1.00 93.94 84 VAL A CA 1
ATOM 635 C C . VAL A 1 84 ? -13.515 -4.425 -0.974 1.00 93.94 84 VAL A C 1
ATOM 637 O O . VAL A 1 84 ? -14.555 -3.789 -1.123 1.00 93.94 84 VAL A O 1
ATOM 640 N N . LEU A 1 85 ? -12.352 -4.014 -1.486 1.00 92.12 85 LEU A N 1
ATOM 641 C CA . LEU A 1 85 ? -12.157 -2.720 -2.141 1.00 92.12 85 LEU A CA 1
ATOM 642 C C . LEU A 1 85 ? -12.387 -2.787 -3.650 1.00 92.12 85 LEU A C 1
ATOM 644 O O . LEU A 1 85 ? -13.016 -1.899 -4.217 1.00 92.12 85 LEU A O 1
ATOM 648 N N . VAL A 1 86 ? -11.861 -3.824 -4.305 1.00 91.38 86 VAL A N 1
ATOM 649 C CA . VAL A 1 86 ? -11.793 -3.893 -5.774 1.00 91.38 86 VAL A CA 1
ATOM 650 C C . VAL A 1 86 ? -12.569 -5.064 -6.383 1.00 91.38 86 VAL A C 1
ATOM 652 O O . VAL A 1 86 ? -12.649 -5.173 -7.609 1.00 91.38 86 VAL A O 1
ATOM 655 N N . GLY A 1 87 ? -13.164 -5.918 -5.547 1.00 91.75 87 GLY A N 1
ATOM 656 C CA . GLY A 1 87 ? -13.855 -7.144 -5.942 1.00 91.75 87 GLY A CA 1
ATOM 657 C C . GLY A 1 87 ? -12.906 -8.306 -6.252 1.00 91.75 87 GLY A C 1
ATOM 658 O O . GLY A 1 87 ? -11.749 -8.109 -6.627 1.00 91.75 87 GLY A O 1
ATOM 659 N N . ASP A 1 88 ? -13.420 -9.536 -6.144 1.00 91.75 88 ASP A N 1
ATOM 660 C CA . ASP A 1 88 ? -12.643 -10.779 -6.293 1.00 91.75 88 ASP A CA 1
ATOM 661 C C . ASP A 1 88 ? -11.838 -10.832 -7.592 1.00 91.75 88 ASP A C 1
ATOM 663 O O . ASP A 1 88 ? -10.635 -11.090 -7.589 1.00 91.75 88 ASP A O 1
ATOM 667 N N . SER A 1 89 ? -12.493 -10.543 -8.720 1.00 87.44 89 SER A N 1
ATOM 668 C CA . SER A 1 89 ? -11.864 -10.668 -10.038 1.00 87.44 89 SER A CA 1
ATOM 669 C C . SER A 1 89 ? -10.614 -9.805 -10.177 1.00 87.44 89 SER A C 1
ATOM 671 O O . SER A 1 89 ? -9.689 -10.204 -10.877 1.00 87.44 89 SER A O 1
ATOM 673 N N . LEU A 1 90 ? -10.591 -8.621 -9.560 1.00 88.25 90 LEU A N 1
ATOM 674 C CA . LEU A 1 90 ? -9.463 -7.706 -9.670 1.00 88.25 90 LEU A CA 1
ATOM 675 C C . LEU A 1 90 ? -8.434 -7.932 -8.553 1.00 88.25 90 LEU A C 1
ATOM 677 O O . LEU A 1 90 ? -7.235 -7.812 -8.799 1.00 88.25 90 LEU A O 1
ATOM 681 N N . ALA A 1 91 ? -8.870 -8.322 -7.355 1.00 91.19 91 ALA A N 1
ATOM 682 C CA . ALA A 1 91 ? -7.980 -8.681 -6.251 1.00 91.19 91 ALA A CA 1
ATOM 683 C C . ALA A 1 91 ? -7.057 -9.866 -6.604 1.00 91.19 91 ALA A C 1
ATOM 685 O O . ALA A 1 91 ? -5.864 -9.867 -6.293 1.00 91.19 91 ALA A O 1
ATOM 686 N N . TYR A 1 92 ? -7.578 -10.853 -7.333 1.00 87.81 92 TYR A N 1
ATOM 687 C CA . TYR A 1 92 ? -6.800 -12.023 -7.747 1.00 87.81 92 TYR A CA 1
ATOM 688 C C . TYR A 1 92 ? -6.286 -11.954 -9.182 1.00 87.81 92 TYR A C 1
ATOM 690 O O . TYR A 1 92 ? -5.717 -12.932 -9.664 1.00 87.81 92 TYR A O 1
ATOM 698 N N . SER A 1 93 ? -6.438 -10.815 -9.866 1.00 82.38 93 SER A N 1
ATOM 699 C CA . SER A 1 93 ? -5.830 -10.653 -11.182 1.00 82.38 93 SER A CA 1
ATOM 700 C C . SER A 1 93 ? -4.313 -10.765 -11.032 1.00 82.38 93 SER A C 1
ATOM 702 O O . SER A 1 93 ? -3.660 -9.976 -10.341 1.00 82.38 93 SER A O 1
ATOM 704 N N . LEU A 1 94 ? -3.753 -11.791 -11.658 1.00 65.44 94 LEU A N 1
ATOM 705 C CA . LEU A 1 94 ? -2.363 -11.786 -12.072 1.00 65.44 94 LEU A CA 1
ATOM 706 C C . LEU A 1 94 ? -2.328 -10.943 -13.354 1.00 65.44 94 LEU A C 1
ATOM 708 O O . LEU A 1 94 ? -3.288 -10.951 -14.122 1.00 65.44 94 LEU A O 1
ATOM 712 N N . ASP A 1 95 ? -1.263 -10.183 -13.565 1.00 63.12 95 ASP A N 1
ATOM 713 C CA . ASP A 1 95 ? -0.958 -9.627 -14.887 1.00 63.12 95 ASP A CA 1
ATOM 714 C C . ASP A 1 95 ? -1.831 -8.447 -15.352 1.00 63.12 95 ASP A C 1
ATOM 716 O O . ASP A 1 95 ? -2.436 -8.464 -16.427 1.00 63.12 95 ASP A O 1
ATOM 720 N N . THR A 1 96 ? -1.805 -7.340 -14.604 1.00 64.31 96 THR A N 1
ATOM 721 C CA . THR A 1 96 ? -2.103 -6.045 -15.232 1.00 64.31 96 THR A CA 1
ATOM 722 C C . THR A 1 96 ? -0.913 -5.671 -16.119 1.00 64.31 96 THR A C 1
ATOM 724 O O . THR A 1 96 ? 0.180 -5.407 -15.604 1.00 64.31 96 THR A O 1
ATOM 727 N N . ASP A 1 97 ? -1.111 -5.657 -17.445 1.00 62.28 97 ASP A N 1
ATOM 728 C CA . ASP A 1 97 ? -0.116 -5.152 -18.401 1.00 62.28 97 ASP A CA 1
ATOM 729 C C . ASP A 1 97 ? 0.377 -3.773 -17.916 1.00 62.28 97 ASP A C 1
ATOM 731 O O . ASP A 1 97 ? -0.449 -2.903 -17.622 1.00 62.28 97 ASP A O 1
ATOM 735 N N . PRO A 1 98 ? 1.694 -3.520 -17.809 1.00 59.03 98 PRO A N 1
ATOM 736 C CA . PRO A 1 98 ? 2.203 -2.188 -17.497 1.00 59.03 98 PRO A CA 1
ATOM 737 C C . PRO A 1 98 ? 1.713 -1.086 -18.446 1.00 59.03 98 PRO A C 1
ATOM 739 O O . PRO A 1 98 ? 1.703 0.081 -18.059 1.00 59.03 98 PRO A O 1
ATOM 742 N N . ALA A 1 99 ? 1.270 -1.434 -19.657 1.00 61.16 99 ALA A N 1
ATOM 743 C CA . ALA A 1 99 ? 0.626 -0.530 -20.603 1.00 61.16 99 ALA A CA 1
ATOM 744 C C . ALA A 1 99 ? -0.897 -0.389 -20.416 1.00 61.16 99 ALA A C 1
ATOM 746 O O . ALA A 1 99 ? -1.508 0.438 -21.098 1.00 61.16 99 ALA A O 1
ATOM 747 N N . ALA A 1 100 ? -1.522 -1.165 -19.524 1.00 64.19 100 ALA A N 1
ATOM 748 C CA . ALA A 1 100 ? -2.946 -1.054 -19.256 1.00 64.19 100 ALA A CA 1
ATOM 749 C C . ALA A 1 100 ? -3.268 0.342 -18.692 1.00 64.19 100 ALA A C 1
ATOM 751 O O . ALA A 1 100 ? -2.579 0.821 -17.779 1.00 64.19 100 ALA A O 1
ATOM 752 N N . PRO A 1 101 ? -4.311 1.007 -19.219 1.00 59.78 101 PRO A N 1
ATOM 753 C CA . PRO A 1 101 ? -4.728 2.301 -18.713 1.00 59.78 101 PRO A CA 1
ATOM 754 C C . PRO A 1 101 ? -5.174 2.162 -17.256 1.00 59.78 101 PRO A C 1
ATOM 756 O O . PRO A 1 101 ? -5.997 1.309 -16.920 1.00 59.78 101 PRO A O 1
ATOM 759 N N . VAL A 1 102 ? -4.643 3.026 -16.393 1.00 61.66 102 VAL A N 1
ATOM 760 C CA . VAL A 1 102 ? -5.186 3.203 -15.046 1.00 61.66 102 VAL A CA 1
ATOM 761 C C . VAL A 1 102 ? -6.582 3.828 -15.207 1.00 61.66 102 VAL A C 1
ATOM 763 O O . VAL A 1 102 ? -6.720 4.770 -15.995 1.00 61.66 102 VAL A O 1
ATOM 766 N N . PRO A 1 103 ? -7.629 3.305 -14.541 1.00 59.97 103 PRO A N 1
ATOM 767 C CA . PRO A 1 103 ? -8.974 3.852 -14.599 1.00 59.97 103 PRO A CA 1
ATOM 768 C C . PRO A 1 103 ? -8.965 5.354 -14.329 1.00 59.97 103 PRO A C 1
ATOM 770 O O . PRO A 1 103 ? -8.160 5.847 -13.537 1.00 59.97 103 PRO A O 1
ATOM 773 N N . ALA A 1 104 ? -9.875 6.080 -14.981 1.00 57.31 104 ALA A N 1
ATOM 774 C CA . ALA A 1 104 ? -10.084 7.496 -14.702 1.00 57.31 104 ALA A CA 1
ATOM 775 C C . ALA A 1 104 ? -10.345 7.727 -13.200 1.00 57.31 104 ALA A C 1
ATOM 777 O O . ALA A 1 104 ? -10.801 6.819 -12.506 1.00 57.31 104 ALA A O 1
ATOM 778 N N . ALA A 1 105 ? -10.105 8.955 -12.729 1.00 58.50 105 ALA A N 1
ATOM 779 C CA . ALA A 1 105 ? -10.078 9.391 -11.324 1.00 58.50 105 ALA A CA 1
ATOM 780 C C . ALA A 1 105 ? -11.325 9.091 -10.450 1.00 58.50 105 ALA A C 1
ATOM 782 O O . ALA A 1 105 ? -11.377 9.524 -9.306 1.00 58.50 105 ALA A O 1
ATOM 783 N N . GLY A 1 106 ? -12.331 8.379 -10.961 1.00 68.94 106 GLY A N 1
ATOM 784 C CA . GLY A 1 106 ? -13.549 8.027 -10.234 1.00 68.94 106 GLY A CA 1
ATOM 785 C C . GLY A 1 106 ? -13.400 6.895 -9.212 1.00 68.94 106 GLY A C 1
ATOM 786 O O . GLY A 1 106 ? -14.338 6.679 -8.456 1.00 68.94 106 GLY A O 1
ATOM 787 N N . ASP A 1 107 ? -12.271 6.174 -9.179 1.00 83.81 107 ASP A N 1
ATOM 788 C CA . ASP A 1 107 ? -12.018 5.118 -8.183 1.00 83.81 107 ASP A CA 1
ATOM 789 C C . ASP A 1 107 ? -10.522 5.047 -7.806 1.00 83.81 107 ASP A C 1
ATOM 791 O O . ASP A 1 107 ? -9.741 4.311 -8.428 1.00 83.81 107 ASP A O 1
ATOM 795 N N . PRO A 1 108 ? -10.084 5.853 -6.821 1.00 88.69 108 PRO A N 1
ATOM 796 C CA . PRO A 1 108 ? -8.675 5.954 -6.458 1.00 88.69 108 PRO A CA 1
ATOM 797 C C . PRO A 1 108 ? -8.138 4.676 -5.791 1.00 88.69 108 PRO A C 1
ATOM 799 O O . PRO A 1 108 ? -6.981 4.327 -6.019 1.00 88.69 108 PRO A O 1
ATOM 802 N N . ALA A 1 109 ? -8.968 3.924 -5.058 1.00 90.75 109 ALA A N 1
ATOM 803 C CA . ALA A 1 109 ? -8.572 2.643 -4.469 1.00 90.75 109 ALA A CA 1
ATOM 804 C C . ALA A 1 109 ? -8.255 1.610 -5.556 1.00 90.75 109 ALA A C 1
ATOM 806 O O . ALA A 1 109 ? -7.209 0.952 -5.534 1.00 90.75 109 ALA A O 1
ATOM 807 N N . ARG A 1 110 ? -9.118 1.523 -6.574 1.00 89.88 110 ARG A N 1
ATOM 808 C CA . ARG A 1 110 ? -8.895 0.653 -7.728 1.00 89.88 110 ARG A CA 1
ATOM 809 C C . ARG A 1 110 ? -7.684 1.072 -8.556 1.00 89.88 110 ARG A C 1
ATOM 811 O O . ARG A 1 110 ? -6.940 0.206 -9.015 1.00 89.88 110 ARG A O 1
ATOM 818 N N . ALA A 1 111 ? -7.464 2.374 -8.739 1.00 88.56 111 ALA A N 1
ATOM 819 C CA . ALA A 1 111 ? -6.284 2.892 -9.429 1.00 88.56 111 ALA A CA 1
ATOM 820 C C . ALA A 1 111 ? -4.984 2.507 -8.703 1.00 88.56 111 ALA A C 1
ATOM 822 O O . ALA A 1 111 ? -4.059 1.991 -9.334 1.00 88.56 111 ALA A O 1
ATOM 823 N N . THR A 1 112 ? -4.934 2.677 -7.378 1.00 92.31 112 THR A N 1
ATOM 824 C CA . THR A 1 112 ? -3.797 2.239 -6.558 1.00 92.31 112 THR A CA 1
ATOM 825 C C . THR A 1 112 ? -3.593 0.732 -6.645 1.00 92.31 112 THR A C 1
ATOM 827 O O . THR A 1 112 ? -2.469 0.288 -6.860 1.00 92.31 112 THR A O 1
ATOM 830 N N . TRP A 1 113 ? -4.657 -0.069 -6.561 1.00 93.38 113 TRP A N 1
ATOM 831 C CA . TRP A 1 113 ? -4.545 -1.524 -6.678 1.00 93.38 113 TRP A CA 1
ATOM 832 C C . TRP A 1 113 ? -3.982 -1.979 -8.030 1.00 93.38 113 TRP A C 1
ATOM 834 O O . TRP A 1 113 ? -3.131 -2.867 -8.095 1.00 93.38 113 TRP A O 1
ATOM 844 N N . LEU A 1 114 ? -4.408 -1.346 -9.124 1.00 90.88 114 LEU A N 1
ATOM 845 C CA . LEU A 1 114 ? -3.889 -1.640 -10.462 1.00 90.88 114 LEU A CA 1
ATOM 846 C C . LEU A 1 114 ? -2.411 -1.274 -10.606 1.00 90.88 114 LEU A C 1
ATOM 848 O O . LEU A 1 114 ? -1.665 -2.001 -11.257 1.00 90.88 114 LEU A O 1
ATOM 852 N N . TRP A 1 115 ? -1.969 -0.191 -9.967 1.00 90.94 115 TRP A N 1
ATOM 853 C CA . TRP A 1 115 ? -0.546 0.134 -9.898 1.00 90.94 115 TRP A CA 1
ATOM 854 C C . TRP A 1 115 ? 0.224 -0.910 -9.077 1.00 90.94 115 TRP A C 1
ATOM 856 O O . TRP A 1 115 ? 1.276 -1.384 -9.504 1.00 90.94 115 TRP A O 1
ATOM 866 N N . LEU A 1 116 ? -0.326 -1.337 -7.934 1.00 92.81 116 LEU A N 1
ATOM 867 C CA . LEU A 1 116 ? 0.310 -2.320 -7.054 1.00 92.81 116 LEU A CA 1
ATOM 868 C C . LEU A 1 116 ? 0.423 -3.718 -7.673 1.00 92.81 116 LEU A C 1
ATOM 870 O O . LEU A 1 116 ? 1.363 -4.437 -7.341 1.00 92.81 116 LEU A O 1
ATOM 874 N N . THR A 1 117 ? -0.513 -4.094 -8.548 1.00 91.62 117 THR A N 1
ATOM 875 C CA . THR A 1 117 ? -0.566 -5.393 -9.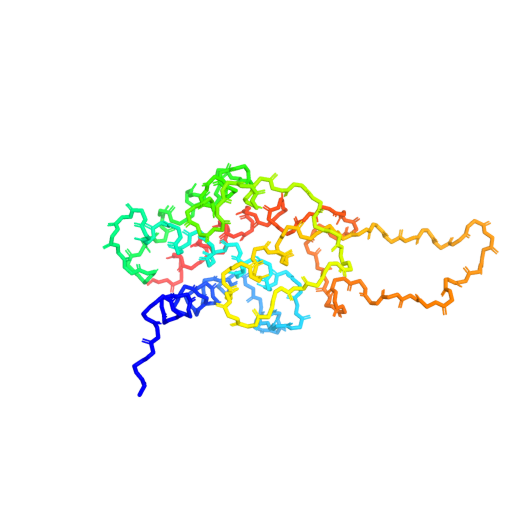251 1.00 91.62 117 THR A CA 1
ATOM 876 C C . THR A 1 117 ? 0.124 -5.384 -10.617 1.00 91.62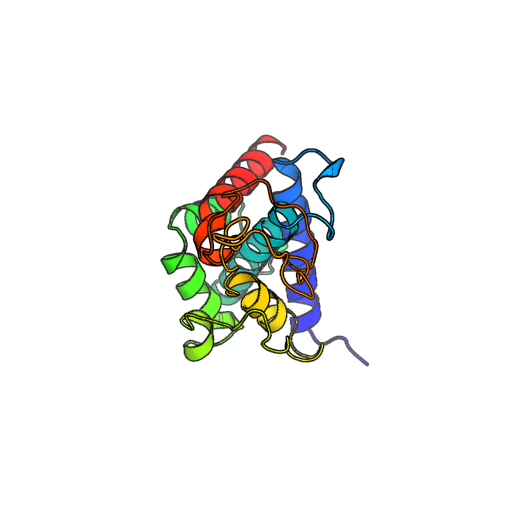 117 THR A C 1
ATOM 878 O O . THR A 1 117 ? 0.210 -6.421 -11.276 1.00 91.62 117 THR A O 1
ATOM 881 N N . ARG A 1 118 ? 0.636 -4.229 -11.052 1.00 87.12 118 ARG A N 1
ATOM 882 C CA . ARG A 1 118 ? 1.362 -4.085 -12.313 1.00 87.12 118 ARG A CA 1
ATOM 883 C C . ARG A 1 118 ? 2.661 -4.889 -12.292 1.00 87.12 118 ARG A C 1
ATOM 885 O O . ARG A 1 118 ? 3.469 -4.742 -11.374 1.00 87.12 118 ARG A O 1
ATOM 892 N N . LEU A 1 119 ? 2.890 -5.686 -13.337 1.00 84.44 119 LEU A N 1
ATOM 893 C CA . LEU A 1 119 ? 4.180 -6.340 -13.552 1.00 84.44 119 LEU A CA 1
ATOM 894 C C . LEU A 1 119 ? 5.211 -5.353 -14.098 1.00 84.44 119 LEU A C 1
ATOM 896 O O . LEU A 1 119 ? 4.916 -4.510 -14.947 1.00 84.44 119 LEU A O 1
ATOM 900 N N . TRP A 1 120 ? 6.451 -5.504 -13.646 1.00 79.06 120 TRP A N 1
ATOM 901 C CA . TRP A 1 120 ? 7.547 -4.613 -14.002 1.00 79.06 120 TRP A CA 1
ATOM 902 C C . TRP A 1 120 ? 8.617 -5.384 -14.767 1.00 79.06 120 TRP A C 1
ATOM 904 O O . TRP A 1 120 ? 9.588 -5.807 -14.145 1.00 79.06 120 TRP A O 1
ATOM 914 N N . PRO A 1 121 ? 8.482 -5.584 -16.092 1.00 72.38 121 PRO A N 1
ATOM 915 C CA . PRO A 1 121 ? 9.340 -6.493 -16.849 1.00 72.38 121 PRO A CA 1
ATOM 916 C C . PRO A 1 121 ? 10.826 -6.278 -16.532 1.00 72.38 121 PRO A C 1
ATOM 918 O O . PRO A 1 121 ? 11.237 -5.133 -16.266 1.00 72.38 121 PRO A O 1
ATOM 921 N N . PRO A 1 122 ? 11.620 -7.367 -16.498 1.00 69.38 122 PRO A N 1
ATOM 922 C CA . PRO A 1 122 ? 13.038 -7.278 -16.191 1.00 69.38 122 PRO A CA 1
ATOM 923 C C . PRO A 1 122 ? 13.714 -6.326 -17.176 1.00 69.38 122 PRO A C 1
ATOM 925 O O . PRO A 1 122 ? 13.195 -6.051 -18.260 1.00 69.38 122 PRO A O 1
ATOM 928 N N . GLU A 1 123 ? 14.859 -5.788 -16.769 1.00 66.88 123 GLU A N 1
ATOM 929 C CA . GLU A 1 123 ? 15.665 -4.996 -17.690 1.00 66.88 123 GLU A CA 1
ATOM 930 C C . GLU A 1 123 ? 15.968 -5.876 -18.907 1.00 66.88 123 GLU A C 1
ATOM 932 O O . GLU A 1 123 ? 16.405 -7.018 -18.709 1.00 66.88 123 GLU A O 1
ATOM 937 N N . PRO A 1 124 ? 15.660 -5.428 -20.139 1.00 63.19 124 PRO A N 1
ATOM 938 C CA . PRO A 1 124 ? 16.148 -6.151 -21.296 1.00 63.19 124 PRO A CA 1
ATOM 939 C C . PRO A 1 124 ? 17.670 -6.245 -21.140 1.00 63.19 124 PRO A C 1
ATOM 941 O O . PRO A 1 124 ? 18.279 -5.263 -20.708 1.00 63.19 124 PRO A O 1
ATOM 944 N N . PRO A 1 125 ? 18.281 -7.409 -21.411 1.00 62.47 125 PRO A N 1
ATOM 945 C CA . PRO A 1 125 ? 19.731 -7.494 -21.397 1.00 62.47 125 PRO A CA 1
ATOM 946 C C . PRO A 1 125 ? 20.294 -6.390 -22.294 1.00 62.47 125 PRO A C 1
ATOM 948 O O . PRO A 1 125 ? 19.695 -6.080 -23.329 1.00 62.47 125 PRO A O 1
ATOM 951 N N . ASP A 1 126 ? 21.421 -5.809 -21.881 1.00 60.53 126 ASP A N 1
ATOM 952 C CA . ASP A 1 126 ? 22.256 -4.999 -22.761 1.00 60.53 126 ASP A CA 1
ATOM 953 C C . ASP A 1 126 ? 22.658 -5.919 -23.918 1.00 60.53 126 ASP A C 1
ATOM 955 O O . ASP A 1 126 ? 23.501 -6.797 -23.783 1.00 60.53 126 ASP A O 1
ATOM 959 N N . ASP A 1 127 ? 21.868 -5.800 -24.971 1.00 56.47 127 ASP A N 1
ATOM 960 C CA . ASP A 1 127 ? 21.692 -6.612 -26.159 1.00 56.47 127 ASP A CA 1
ATOM 961 C C . ASP A 1 127 ? 22.787 -7.646 -26.506 1.00 56.47 127 ASP A C 1
ATOM 963 O O . ASP A 1 127 ? 23.983 -7.357 -26.517 1.00 56.47 127 ASP A O 1
ATOM 967 N N . VAL A 1 128 ? 22.355 -8.845 -26.917 1.00 52.97 128 VAL A N 1
ATOM 968 C CA . VAL A 1 128 ? 23.238 -9.890 -27.478 1.00 52.97 128 VAL A CA 1
ATOM 969 C C . VAL A 1 128 ? 23.892 -9.403 -28.792 1.00 52.97 128 VAL A C 1
ATOM 971 O O . VAL A 1 128 ? 24.923 -9.943 -29.186 1.00 52.97 128 VAL A O 1
ATOM 974 N N . ASP A 1 129 ? 23.355 -8.329 -29.399 1.00 63.12 129 ASP A N 1
ATOM 975 C CA . ASP A 1 129 ? 23.847 -7.657 -30.615 1.00 63.12 129 ASP A CA 1
ATOM 976 C C . ASP A 1 129 ? 24.172 -6.144 -30.446 1.00 63.12 129 ASP A C 1
ATOM 978 O O . ASP A 1 129 ? 24.477 -5.450 -31.420 1.00 63.12 129 ASP A O 1
ATOM 982 N N . GLY A 1 130 ? 24.181 -5.609 -29.219 1.00 55.03 130 GLY A N 1
ATOM 983 C CA . GLY A 1 130 ? 24.626 -4.237 -28.908 1.00 55.03 130 GLY A CA 1
ATOM 984 C C . GLY A 1 130 ? 23.765 -3.060 -29.414 1.00 55.03 130 GLY A C 1
ATOM 985 O O . GLY A 1 130 ? 24.222 -1.915 -29.355 1.00 55.03 130 GLY A O 1
ATOM 986 N N . LEU A 1 131 ? 22.541 -3.278 -29.903 1.00 55.34 131 LEU A N 1
ATOM 987 C CA . LEU A 1 131 ? 21.622 -2.215 -30.313 1.00 55.34 131 LEU A CA 1
ATOM 988 C C . LEU A 1 131 ? 20.696 -1.804 -29.151 1.00 55.34 131 LEU A C 1
ATOM 990 O O . LEU A 1 131 ? 19.879 -2.597 -28.683 1.00 55.34 131 LEU A O 1
ATOM 994 N N . PRO A 1 132 ? 20.744 -0.538 -28.690 1.00 53.47 132 PRO A N 1
ATOM 995 C CA . PRO A 1 132 ? 19.812 -0.074 -27.674 1.00 53.47 132 PRO A CA 1
ATOM 996 C C . PRO A 1 132 ? 18.373 -0.109 -28.224 1.00 53.47 132 PRO A C 1
ATOM 998 O O . PRO A 1 132 ? 18.145 0.275 -29.380 1.00 53.47 132 PRO A O 1
ATOM 1001 N N . PRO A 1 133 ? 17.374 -0.516 -27.416 1.00 57.06 133 PRO A N 1
ATOM 1002 C CA . PRO A 1 133 ? 15.980 -0.490 -27.835 1.00 57.06 133 PRO A CA 1
ATOM 1003 C C . PRO A 1 133 ? 15.605 0.927 -28.276 1.00 57.06 133 PRO A C 1
ATOM 1005 O O . PRO A 1 133 ? 15.916 1.907 -27.602 1.00 57.06 133 PRO A O 1
ATOM 1008 N N . SER A 1 134 ? 14.905 1.047 -29.407 1.00 57.31 134 SER A N 1
ATOM 1009 C CA . SER A 1 134 ? 14.695 2.329 -30.099 1.00 57.31 134 SER A CA 1
ATOM 1010 C C . SER A 1 134 ? 13.952 3.383 -29.265 1.00 57.31 134 SER A C 1
ATOM 1012 O O . SER A 1 134 ? 13.972 4.559 -29.623 1.00 57.31 134 SER A O 1
ATOM 1014 N N . ARG A 1 135 ? 13.304 2.972 -28.162 1.00 56.69 135 ARG A N 1
ATOM 1015 C CA . ARG A 1 135 ? 12.799 3.827 -27.077 1.00 56.69 135 ARG A CA 1
ATOM 1016 C C . ARG A 1 135 ? 12.758 3.027 -25.767 1.00 56.69 135 ARG A C 1
ATOM 1018 O O . ARG A 1 135 ? 11.796 2.276 -25.581 1.00 56.69 135 ARG A O 1
ATOM 1025 N N . PRO A 1 136 ? 13.726 3.162 -24.844 1.00 57.12 136 PRO A N 1
ATOM 1026 C CA . PRO A 1 136 ? 13.550 2.613 -23.507 1.00 57.12 136 PRO A CA 1
ATOM 1027 C C . PRO A 1 136 ? 12.373 3.352 -22.860 1.00 57.12 136 PRO A C 1
ATOM 1029 O O . PRO A 1 136 ? 12.429 4.563 -22.643 1.00 57.12 136 PRO A O 1
ATOM 1032 N N . ARG A 1 137 ? 11.261 2.653 -22.608 1.00 58.56 137 ARG A N 1
ATOM 1033 C CA . ARG A 1 137 ? 10.220 3.215 -21.741 1.00 58.56 137 ARG A CA 1
ATOM 1034 C C . ARG A 1 137 ? 10.820 3.335 -20.339 1.00 58.56 137 ARG A C 1
ATOM 1036 O O . ARG A 1 137 ? 11.464 2.381 -19.899 1.00 58.56 137 ARG A O 1
ATOM 1043 N N . PRO A 1 138 ? 10.624 4.462 -19.640 1.00 65.75 138 PRO A N 1
ATOM 1044 C CA . PRO A 1 138 ? 11.084 4.577 -18.265 1.00 65.75 138 PRO A CA 1
ATOM 1045 C C . PRO A 1 138 ? 10.421 3.472 -17.424 1.00 65.75 138 PRO A C 1
ATOM 1047 O O . PRO A 1 138 ? 9.194 3.394 -17.346 1.00 65.75 138 PRO A O 1
ATOM 1050 N N . ARG A 1 139 ? 11.230 2.561 -16.864 1.00 71.88 139 ARG A N 1
ATOM 1051 C CA . ARG A 1 139 ? 10.747 1.486 -15.978 1.00 71.88 139 ARG A CA 1
ATOM 1052 C C . ARG A 1 139 ? 10.158 2.104 -14.713 1.00 71.88 139 ARG A C 1
ATOM 1054 O O . ARG A 1 139 ? 10.588 3.184 -14.317 1.00 71.88 139 ARG A O 1
ATOM 1061 N N . TRP A 1 140 ? 9.193 1.420 -14.094 1.00 76.81 140 TRP A N 1
ATOM 1062 C CA . TRP A 1 140 ? 8.582 1.871 -12.833 1.00 76.81 140 TRP A CA 1
ATOM 1063 C C . TRP A 1 140 ? 7.944 3.263 -12.934 1.00 76.81 140 TRP A C 1
ATOM 1065 O O . TRP A 1 140 ? 8.053 4.061 -12.014 1.00 76.81 140 TRP A O 1
ATOM 1075 N N . ASP A 1 141 ? 7.354 3.591 -14.089 1.00 79.38 141 ASP A N 1
ATOM 1076 C CA . ASP A 1 141 ? 6.847 4.936 -14.411 1.00 79.38 141 ASP A CA 1
ATOM 1077 C C . ASP A 1 141 ? 7.918 6.048 -14.307 1.00 79.38 141 ASP A C 1
ATOM 1079 O O . ASP A 1 141 ? 7.606 7.225 -14.147 1.00 79.38 141 ASP A O 1
ATOM 1083 N N . GLY A 1 142 ? 9.200 5.684 -14.422 1.00 82.12 142 GLY A N 1
ATOM 1084 C CA . GLY A 1 142 ? 10.344 6.588 -14.266 1.00 82.12 142 GLY A CA 1
ATOM 1085 C C . GLY A 1 142 ? 10.830 6.760 -12.832 1.00 82.12 142 GLY A C 1
ATOM 1086 O O . GLY A 1 142 ? 11.760 7.533 -12.609 1.00 82.12 142 GLY A O 1
ATOM 1087 N N . MET A 1 143 ? 10.246 6.039 -11.875 1.00 86.69 143 MET A N 1
ATOM 1088 C CA . MET A 1 143 ? 10.618 6.120 -10.468 1.00 86.69 143 MET A CA 1
ATOM 1089 C C . MET A 1 143 ? 11.851 5.251 -10.163 1.00 86.69 143 MET A C 1
ATOM 1091 O O . MET A 1 143 ? 11.879 4.078 -10.543 1.00 86.69 143 MET A O 1
ATOM 1095 N N . PRO A 1 144 ? 12.873 5.751 -9.443 1.00 86.25 144 PRO A N 1
ATOM 1096 C CA . PRO A 1 144 ? 13.891 4.900 -8.837 1.00 86.25 144 PRO A CA 1
ATOM 1097 C C . PRO A 1 144 ? 13.288 3.850 -7.894 1.00 86.25 144 PRO A C 1
ATOM 1099 O O . PRO A 1 144 ? 12.352 4.123 -7.139 1.00 86.25 144 PRO A O 1
ATOM 1102 N N . ARG A 1 145 ? 13.893 2.658 -7.910 1.00 85.56 145 ARG A N 1
ATOM 1103 C CA . ARG A 1 145 ? 13.539 1.506 -7.076 1.00 85.56 145 ARG A CA 1
ATOM 1104 C C . ARG A 1 145 ? 14.784 0.903 -6.428 1.00 85.56 145 ARG A C 1
ATOM 1106 O O . ARG A 1 145 ? 15.722 0.522 -7.135 1.00 85.56 145 ARG A O 1
ATOM 1113 N N . GLY A 1 146 ? 14.779 0.793 -5.104 1.00 86.12 146 GLY A N 1
ATOM 1114 C CA . GLY A 1 146 ? 15.810 0.122 -4.319 1.00 86.12 146 GLY A CA 1
ATOM 1115 C C . GLY A 1 146 ? 15.422 -1.312 -3.958 1.00 86.12 146 GLY A C 1
ATOM 1116 O O . GLY A 1 146 ? 16.209 -2.236 -4.179 1.00 86.12 146 GLY A O 1
ATOM 1117 N N . ILE A 1 147 ? 14.202 -1.522 -3.454 1.00 85.31 147 ILE A N 1
ATOM 1118 C CA . ILE A 1 147 ? 13.753 -2.824 -2.942 1.00 85.31 147 ILE A CA 1
ATOM 1119 C C . ILE A 1 147 ? 13.487 -3.797 -4.090 1.00 85.31 147 ILE A C 1
ATOM 1121 O O . ILE A 1 147 ? 12.759 -3.503 -5.041 1.00 85.31 147 ILE A O 1
ATOM 1125 N N . ALA A 1 148 ? 14.062 -5.001 -3.986 1.00 82.56 148 ALA A N 1
ATOM 1126 C CA . ALA A 1 148 ? 13.944 -6.056 -4.992 1.00 82.56 148 ALA A CA 1
ATOM 1127 C C . ALA A 1 148 ? 14.264 -5.551 -6.417 1.00 82.56 148 ALA A C 1
ATOM 1129 O O . ALA A 1 148 ? 13.598 -5.912 -7.390 1.00 82.56 148 ALA A O 1
ATOM 1130 N N . ARG A 1 149 ? 15.284 -4.686 -6.547 1.00 82.12 149 ARG A N 1
ATOM 1131 C CA . ARG A 1 149 ? 15.752 -4.162 -7.836 1.00 82.12 149 ARG A CA 1
ATOM 1132 C C . ARG A 1 149 ? 15.992 -5.308 -8.826 1.00 82.12 149 ARG A C 1
ATOM 1134 O O . ARG A 1 149 ? 16.666 -6.283 -8.515 1.00 82.12 149 ARG A O 1
ATOM 1141 N N . GLY A 1 150 ? 15.427 -5.177 -10.026 1.00 78.62 150 GLY A N 1
ATOM 1142 C CA . GLY A 1 150 ? 15.503 -6.198 -11.078 1.00 78.62 150 GLY A CA 1
ATOM 1143 C C . GLY A 1 150 ? 14.424 -7.286 -11.003 1.00 78.62 150 GLY A C 1
ATOM 1144 O O . GLY A 1 150 ? 14.223 -7.981 -11.994 1.00 78.62 150 GLY A O 1
ATOM 1145 N N . ASN A 1 151 ? 13.678 -7.396 -9.898 1.00 84.69 151 ASN A N 1
ATOM 1146 C CA . ASN A 1 151 ? 12.570 -8.341 -9.777 1.00 84.69 151 ASN A CA 1
ATOM 1147 C C . ASN A 1 151 ? 11.336 -7.841 -10.558 1.00 84.69 151 ASN A C 1
ATOM 1149 O O . ASN A 1 151 ? 10.905 -6.700 -10.333 1.00 84.69 151 ASN A O 1
ATOM 1153 N N . PRO A 1 152 ? 10.750 -8.673 -11.441 1.00 84.12 152 PRO A N 1
ATOM 1154 C CA . PRO A 1 152 ? 9.615 -8.264 -12.253 1.00 84.12 152 PRO A CA 1
ATOM 1155 C C . PRO A 1 152 ? 8.251 -8.345 -11.569 1.00 84.12 152 PRO A C 1
ATOM 1157 O O . PRO A 1 152 ? 7.253 -7.920 -12.152 1.00 84.12 152 PRO A O 1
ATOM 1160 N N . GLY A 1 153 ? 8.210 -8.883 -10.352 1.00 86.81 153 GLY A N 1
ATOM 1161 C CA . GLY A 1 153 ? 7.007 -9.022 -9.551 1.00 86.81 153 GLY A CA 1
ATOM 1162 C C . GLY A 1 153 ? 6.348 -7.684 -9.233 1.00 86.81 153 GLY A C 1
ATOM 1163 O O . GLY A 1 153 ? 6.992 -6.628 -9.194 1.00 86.81 153 GLY A O 1
ATOM 1164 N N . ALA A 1 154 ? 5.043 -7.757 -9.005 1.00 90.50 154 ALA A N 1
ATOM 1165 C CA . ALA A 1 154 ? 4.225 -6.615 -8.655 1.00 90.50 154 ALA A CA 1
ATOM 1166 C C . ALA A 1 154 ? 4.572 -6.089 -7.252 1.00 90.50 154 ALA A C 1
ATOM 1168 O O . ALA A 1 154 ? 5.058 -6.832 -6.397 1.00 90.50 154 ALA A O 1
ATOM 1169 N N . ALA A 1 155 ? 4.306 -4.809 -6.986 1.00 93.00 155 ALA A N 1
ATOM 1170 C CA . ALA A 1 155 ? 4.569 -4.208 -5.676 1.00 93.00 155 ALA A CA 1
ATOM 1171 C C . ALA A 1 155 ? 3.832 -4.950 -4.549 1.00 93.00 155 ALA A C 1
ATOM 1173 O O . ALA A 1 155 ? 4.422 -5.213 -3.502 1.00 93.00 155 ALA A O 1
ATOM 1174 N N . VAL A 1 156 ? 2.583 -5.364 -4.792 1.00 94.56 156 VAL A N 1
ATOM 1175 C CA . VAL A 1 156 ? 1.787 -6.129 -3.819 1.00 94.56 156 VAL A CA 1
ATOM 1176 C C . VAL A 1 156 ? 2.409 -7.477 -3.462 1.00 94.56 156 VAL A C 1
ATOM 1178 O O . VAL A 1 156 ? 2.204 -7.963 -2.356 1.00 94.56 156 VAL A O 1
ATOM 1181 N N . ASP A 1 157 ? 3.197 -8.062 -4.364 1.00 93.44 157 ASP A N 1
ATOM 1182 C CA . ASP A 1 157 ? 3.825 -9.364 -4.151 1.00 93.44 157 ASP A CA 1
ATOM 1183 C C . ASP A 1 157 ? 5.187 -9.251 -3.445 1.00 93.44 157 ASP A C 1
ATOM 1185 O O . ASP A 1 157 ? 5.700 -10.239 -2.922 1.00 93.44 157 ASP A O 1
ATOM 1189 N N . LEU A 1 158 ? 5.772 -8.047 -3.408 1.00 94.44 158 LEU A N 1
ATOM 1190 C CA . LEU A 1 158 ? 7.146 -7.816 -2.952 1.00 94.44 158 LEU A CA 1
ATOM 1191 C C . LEU A 1 158 ? 7.246 -6.976 -1.676 1.00 94.44 158 LEU A C 1
ATOM 1193 O O . LEU A 1 158 ? 8.184 -7.154 -0.906 1.00 94.44 158 LEU A O 1
ATOM 1197 N N . LEU A 1 159 ? 6.306 -6.059 -1.458 1.00 96.75 159 LEU A N 1
ATOM 1198 C CA . LEU A 1 159 ? 6.365 -5.060 -0.391 1.00 96.75 159 LEU A CA 1
ATOM 1199 C C . LEU A 1 159 ? 5.563 -5.346 0.895 1.00 96.75 159 LEU A C 1
ATOM 1201 O O . LEU A 1 159 ? 5.739 -4.562 1.827 1.00 96.75 159 LEU A O 1
ATOM 1205 N N . PRO A 1 160 ? 4.735 -6.409 1.048 1.00 97.75 160 PRO A N 1
ATOM 1206 C CA . PRO A 1 160 ? 4.025 -6.643 2.310 1.00 97.75 160 PRO A CA 1
ATOM 1207 C C . PRO A 1 160 ? 4.926 -6.729 3.547 1.00 97.75 160 PRO A C 1
ATOM 1209 O O . PRO A 1 160 ? 4.571 -6.180 4.583 1.00 97.75 160 PRO A O 1
ATOM 1212 N N . LEU A 1 161 ? 6.106 -7.350 3.446 1.00 97.56 161 LEU A N 1
ATOM 1213 C CA . LEU A 1 161 ? 7.039 -7.411 4.577 1.00 97.56 161 LEU A CA 1
ATOM 1214 C C . LEU A 1 161 ? 7.641 -6.037 4.894 1.00 97.56 161 LEU A C 1
ATOM 1216 O O . LEU A 1 161 ? 7.612 -5.626 6.044 1.00 97.56 161 LEU A O 1
ATOM 1220 N N . SER A 1 162 ? 8.056 -5.267 3.885 1.00 98.00 162 SER A N 1
ATOM 1221 C CA . SER A 1 162 ? 8.522 -3.888 4.104 1.00 98.00 162 SER A CA 1
ATOM 1222 C C . SER A 1 162 ? 7.423 -2.974 4.665 1.00 98.00 162 SER A C 1
ATOM 1224 O O . SER A 1 162 ? 7.704 -2.059 5.430 1.00 98.00 162 SER A O 1
ATOM 1226 N N . ALA A 1 163 ? 6.154 -3.225 4.329 1.00 98.19 163 ALA A N 1
ATOM 1227 C CA . ALA A 1 163 ? 5.022 -2.543 4.953 1.00 98.19 163 ALA A CA 1
ATOM 1228 C C . ALA A 1 163 ? 4.854 -2.931 6.435 1.00 98.19 163 ALA A C 1
ATOM 1230 O O . ALA A 1 163 ? 4.545 -2.071 7.260 1.00 98.19 163 ALA A O 1
ATOM 1231 N N . ALA A 1 164 ? 5.090 -4.196 6.795 1.00 98.31 164 ALA A N 1
ATOM 1232 C CA . ALA A 1 164 ? 5.113 -4.629 8.191 1.00 98.31 164 ALA A CA 1
ATOM 1233 C C . ALA A 1 164 ? 6.284 -4.006 8.976 1.00 98.31 164 ALA A C 1
ATOM 1235 O O . ALA A 1 164 ? 6.089 -3.578 10.118 1.00 98.31 164 ALA A O 1
ATOM 1236 N N . ASP A 1 165 ? 7.463 -3.895 8.359 1.00 98.19 165 ASP A N 1
ATOM 1237 C CA . ASP A 1 165 ? 8.632 -3.222 8.938 1.00 98.19 165 ASP A CA 1
ATOM 1238 C C . ASP A 1 165 ? 8.328 -1.737 9.194 1.00 98.19 165 ASP A C 1
ATOM 1240 O O . ASP A 1 165 ? 8.536 -1.245 10.303 1.00 98.19 165 ASP A O 1
ATOM 1244 N N . ALA A 1 166 ? 7.700 -1.051 8.232 1.00 98.00 166 ALA A N 1
ATOM 1245 C CA . ALA A 1 166 ? 7.252 0.333 8.390 1.00 98.00 166 ALA A CA 1
ATOM 1246 C C . ALA A 1 166 ? 6.237 0.510 9.533 1.00 98.00 166 ALA A C 1
ATOM 1248 O O . ALA A 1 166 ? 6.353 1.433 10.341 1.00 98.00 166 ALA A O 1
ATOM 1249 N N . ALA A 1 167 ? 5.265 -0.401 9.655 1.00 98.19 167 ALA A N 1
ATOM 1250 C CA . ALA A 1 167 ? 4.331 -0.399 10.780 1.00 98.19 167 ALA A CA 1
ATOM 1251 C C . ALA A 1 167 ? 5.047 -0.631 12.124 1.00 98.19 167 ALA A C 1
ATOM 1253 O O . ALA A 1 167 ? 4.713 0.013 13.118 1.00 98.19 167 ALA A O 1
ATOM 1254 N N . THR A 1 168 ? 6.069 -1.490 12.147 1.00 98.44 168 THR A N 1
ATOM 1255 C CA . THR A 1 168 ? 6.918 -1.722 13.326 1.00 98.44 168 THR A CA 1
ATOM 1256 C C . THR A 1 168 ? 7.713 -0.478 13.710 1.00 98.44 168 THR A C 1
ATOM 1258 O O . THR A 1 168 ? 7.725 -0.093 14.879 1.00 98.44 168 THR A O 1
ATOM 1261 N N . ALA A 1 169 ? 8.335 0.193 12.740 1.00 97.81 169 ALA A N 1
ATOM 1262 C CA . ALA A 1 169 ? 9.053 1.441 12.967 1.00 97.81 169 ALA A CA 1
ATOM 1263 C C . ALA A 1 169 ? 8.124 2.533 13.520 1.00 97.81 169 ALA A C 1
ATOM 1265 O O . ALA A 1 169 ? 8.473 3.199 14.493 1.00 97.81 169 ALA A O 1
ATOM 1266 N N . ALA A 1 170 ? 6.913 2.659 12.967 1.00 97.62 170 ALA A N 1
ATOM 1267 C CA . ALA A 1 170 ? 5.916 3.618 13.433 1.00 97.62 170 ALA A CA 1
ATOM 1268 C C . ALA A 1 170 ? 5.486 3.363 14.889 1.00 97.62 170 ALA A C 1
ATOM 1270 O O . ALA A 1 170 ? 5.381 4.317 15.654 1.00 97.62 170 ALA A O 1
ATOM 1271 N N . MET A 1 171 ? 5.300 2.101 15.301 1.00 97.69 171 MET A N 1
ATOM 1272 C CA . MET A 1 171 ? 5.001 1.757 16.703 1.00 97.69 171 MET A CA 1
ATOM 1273 C C . MET A 1 171 ? 6.121 2.177 17.659 1.00 97.69 171 MET A C 1
ATOM 1275 O O . MET A 1 171 ? 5.841 2.647 18.754 1.00 97.69 171 MET A O 1
ATOM 1279 N N . ASN A 1 172 ? 7.381 2.028 17.244 1.00 96.62 172 ASN A N 1
ATOM 1280 C CA . ASN A 1 172 ? 8.541 2.379 18.067 1.00 96.62 172 ASN A CA 1
ATOM 1281 C C . ASN A 1 172 ? 8.815 3.893 18.132 1.00 96.62 172 ASN A C 1
ATOM 1283 O O . ASN A 1 172 ? 9.625 4.330 18.948 1.00 96.62 172 ASN A O 1
ATOM 1287 N N . ALA A 1 173 ? 8.192 4.678 17.251 1.00 92.50 173 ALA A N 1
ATOM 1288 C CA . ALA A 1 173 ? 8.341 6.130 17.190 1.00 92.50 173 ALA A CA 1
ATOM 1289 C C . ALA A 1 173 ? 7.289 6.892 18.023 1.00 92.50 173 ALA A C 1
ATOM 1291 O O . ALA A 1 173 ? 7.406 8.114 18.154 1.00 92.50 173 ALA A O 1
ATOM 1292 N N . MET A 1 174 ? 6.276 6.195 18.554 1.00 81.88 174 MET A N 1
ATOM 1293 C CA . MET A 1 174 ? 5.198 6.739 19.396 1.00 81.88 174 MET A CA 1
ATOM 1294 C C . MET A 1 174 ? 5.481 6.532 20.885 1.00 81.88 174 MET A C 1
ATOM 1296 O O . MET A 1 174 ? 5.111 7.440 21.664 1.00 81.88 174 MET A O 1
#

Secondary structure (DSSP, 8-state):
-PPPHHHHHHHHHHHHHHHHHHTTS-TTT-STT-HHHHHHHHHHHHHHHHHHHHHT--GGGS-HHHHHHHHHT-HHHHHHHHHHHH-HHHHT---B-TTSPPPPTT-HHHHHHHHHTB--PPPPPS-TT-PPPSS-PPGGGG----TTTT--S-HHHHSHHHHHHHHHHHHHT-